Protein AF-A0A2D4PFW8-F1 (afdb_monomer)

Mean predicted aligned error: 6.72 Å

pLDDT: mean 89.64, std 16.05, range [43.12, 98.62]

Sequence (126 aa):
IETRQKGGIKAIEAAIERLSKRHKYHIRMYDPRGGQDNLRRLTGQHETSSITEFSAGVANRGASIRIPRQVGQDGFGYFEDRRPSANCDPYAVTEAIMRTVILGETGDGLVDETDETRLLRATLKD

Structure (mmCIF, N/CA/C/O backbone):
data_AF-A0A2D4PFW8-F1
#
_entry.id   AF-A0A2D4PFW8-F1
#
loop_
_atom_site.group_PDB
_atom_site.id
_atom_site.type_symbol
_atom_site.label_atom_id
_atom_site.label_alt_id
_atom_site.label_comp_id
_atom_site.label_asym_id
_atom_site.label_entity_id
_atom_site.label_seq_id
_atom_site.pdbx_PDB_ins_code
_atom_site.Cartn_x
_atom_site.Cartn_y
_atom_site.Cartn_z
_atom_site.occupancy
_atom_site.B_iso_or_equiv
_atom_site.auth_seq_id
_atom_site.auth_comp_id
_atom_site.auth_asym_id
_atom_site.auth_atom_id
_atom_site.pdbx_PDB_model_num
ATOM 1 N N . ILE A 1 1 ? -7.646 -11.759 12.752 1.00 60.72 1 ILE A N 1
ATOM 2 C CA . ILE A 1 1 ? -8.030 -10.750 11.730 1.00 60.72 1 ILE A CA 1
ATOM 3 C C . ILE A 1 1 ? -8.258 -9.424 12.453 1.00 60.72 1 ILE A C 1
ATOM 5 O O . ILE A 1 1 ? -9.386 -8.991 12.646 1.00 60.72 1 ILE A O 1
ATOM 9 N N . GLU A 1 2 ? -7.170 -8.830 12.936 1.00 88.19 2 GLU A N 1
ATOM 10 C CA . GLU A 1 2 ? -7.201 -7.672 13.843 1.00 88.19 2 GLU A CA 1
ATOM 11 C C . GLU A 1 2 ? -7.758 -6.411 13.162 1.00 88.19 2 GLU A C 1
ATOM 13 O O . GLU A 1 2 ? -8.501 -5.645 13.763 1.00 88.19 2 GLU A O 1
ATOM 18 N N . THR A 1 3 ? -7.512 -6.255 11.857 1.00 94.69 3 THR A N 1
ATOM 19 C CA . THR A 1 3 ? -7.960 -5.094 11.070 1.00 94.69 3 THR A CA 1
ATOM 20 C C . THR 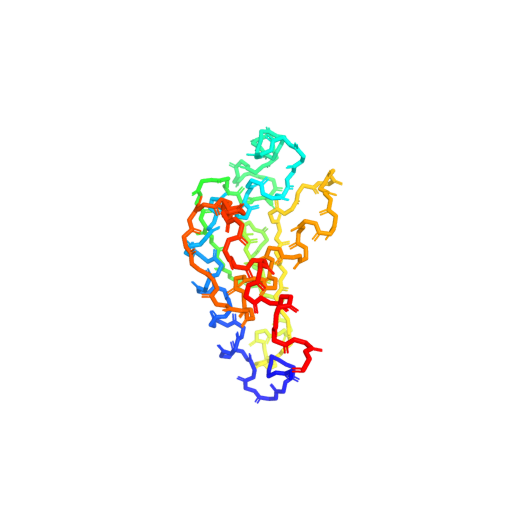A 1 3 ? -9.477 -4.949 10.971 1.00 94.69 3 THR A C 1
ATOM 22 O O . THR A 1 3 ? -9.957 -3.838 10.784 1.00 94.69 3 THR A O 1
ATOM 25 N N . ARG A 1 4 ? -10.243 -6.044 11.084 1.00 96.19 4 ARG A N 1
ATOM 26 C CA . ARG A 1 4 ? -11.710 -6.062 10.910 1.00 96.19 4 ARG A CA 1
ATOM 27 C C . ARG A 1 4 ? -12.482 -5.907 12.221 1.00 96.19 4 ARG A C 1
ATOM 29 O O . ARG A 1 4 ? -13.706 -5.859 12.191 1.00 96.19 4 ARG A O 1
ATOM 36 N N . GLN A 1 5 ? -11.788 -5.864 13.352 1.00 95.88 5 GLN A N 1
ATOM 37 C CA . GLN A 1 5 ? -12.384 -5.704 14.677 1.00 95.88 5 GLN A CA 1
ATOM 38 C C . GLN A 1 5 ? -12.348 -4.234 15.094 1.00 95.88 5 GLN A C 1
ATOM 40 O O . GLN A 1 5 ? -11.514 -3.483 14.601 1.00 95.88 5 GLN A O 1
ATOM 45 N N . LYS A 1 6 ? -13.221 -3.809 16.016 1.00 95.19 6 LYS A N 1
ATOM 46 C CA . LYS A 1 6 ? -13.260 -2.421 16.508 1.00 95.19 6 LYS A CA 1
ATOM 47 C C . LYS A 1 6 ? -11.875 -1.968 16.993 1.00 95.19 6 LYS A C 1
ATOM 49 O O . LYS A 1 6 ? -11.267 -2.634 17.823 1.00 95.19 6 LYS A O 1
ATOM 54 N N . GLY A 1 7 ? -11.394 -0.832 16.483 1.00 95.06 7 GLY A N 1
ATOM 55 C CA . GLY A 1 7 ? -10.035 -0.337 16.745 1.00 95.06 7 GLY A CA 1
ATOM 56 C C . GLY A 1 7 ? -8.957 -0.903 15.80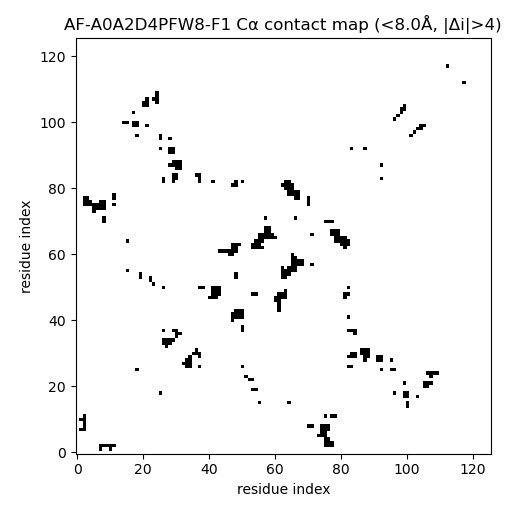9 1.00 95.06 7 GLY A C 1
ATOM 57 O O . GLY A 1 7 ? -7.789 -0.530 15.930 1.00 95.06 7 GLY A O 1
ATOM 58 N N . GLY A 1 8 ? -9.338 -1.746 14.845 1.00 97.44 8 GLY A N 1
ATOM 59 C CA . GLY A 1 8 ? -8.462 -2.369 13.853 1.00 97.44 8 GLY A CA 1
ATOM 60 C C . GLY A 1 8 ? -7.756 -1.391 12.910 1.00 97.44 8 GLY A C 1
ATOM 61 O O . GLY A 1 8 ? -6.837 -1.797 12.200 1.00 97.44 8 GLY A O 1
ATOM 62 N N . ILE A 1 9 ? -8.117 -0.102 12.923 1.00 97.56 9 ILE A N 1
ATOM 63 C CA . ILE A 1 9 ? -7.382 0.957 12.219 1.00 97.56 9 ILE A CA 1
ATOM 64 C C . ILE A 1 9 ? -5.902 0.996 12.615 1.00 97.56 9 ILE A C 1
ATOM 66 O O . ILE A 1 9 ? -5.061 1.172 11.743 1.00 97.56 9 ILE A O 1
ATOM 70 N N . LYS A 1 10 ? -5.556 0.700 13.876 1.00 97.50 10 LYS A N 1
ATOM 71 C CA . LYS A 1 10 ? -4.151 0.632 14.318 1.00 97.50 10 LYS A CA 1
ATOM 72 C C . LYS A 1 10 ? -3.371 -0.467 13.596 1.00 97.50 10 LYS A C 1
ATOM 74 O O . LYS A 1 10 ? -2.229 -0.266 13.195 1.00 97.50 10 LYS A O 1
ATOM 79 N N . ALA A 1 11 ? -4.000 -1.625 13.390 1.00 97.62 11 ALA A N 1
ATOM 80 C CA . ALA A 1 11 ? -3.404 -2.719 12.629 1.00 97.62 11 ALA A CA 1
ATOM 81 C C . ALA A 1 11 ? -3.279 -2.367 11.135 1.00 97.62 11 ALA A C 1
ATOM 83 O O . ALA A 1 11 ? -2.314 -2.768 10.486 1.00 97.62 11 ALA A O 1
ATOM 84 N N . ILE A 1 12 ? -4.219 -1.582 10.591 1.00 98.25 12 ILE A N 1
ATOM 85 C CA . ILE A 1 12 ? -4.136 -1.045 9.223 1.00 98.25 12 ILE A CA 1
ATOM 86 C C . ILE A 1 12 ? -2.957 -0.073 9.097 1.00 98.25 12 ILE A C 1
ATOM 88 O O . ILE A 1 12 ? -2.149 -0.219 8.186 1.00 98.25 12 ILE A O 1
ATOM 92 N N . GLU A 1 13 ? -2.820 0.880 10.016 1.00 97.88 13 GLU A N 1
ATOM 93 C CA . GLU A 1 13 ? -1.714 1.844 10.037 1.00 97.88 13 GLU A CA 1
ATOM 94 C C . GLU A 1 13 ? -0.358 1.138 10.172 1.00 97.88 13 GLU A C 1
ATOM 96 O O . GLU A 1 13 ? 0.568 1.430 9.415 1.00 97.88 13 GLU A O 1
ATOM 101 N N . ALA A 1 14 ? -0.259 0.133 11.048 1.00 97.94 14 ALA A N 1
ATOM 102 C CA . ALA A 1 14 ? 0.943 -0.685 11.191 1.00 97.94 14 ALA A CA 1
ATOM 103 C C . ALA A 1 14 ? 1.284 -1.470 9.910 1.00 97.94 14 ALA A C 1
ATOM 105 O O . ALA A 1 14 ? 2.454 -1.578 9.541 1.00 97.94 14 ALA A O 1
ATOM 106 N N . ALA A 1 15 ? 0.279 -2.002 9.207 1.00 98.12 15 ALA A N 1
ATOM 107 C CA . ALA A 1 15 ? 0.475 -2.664 7.919 1.00 98.12 15 ALA A CA 1
ATOM 108 C C . ALA A 1 15 ? 0.989 -1.688 6.848 1.00 98.12 15 ALA A C 1
ATOM 110 O O . ALA A 1 15 ? 1.939 -2.002 6.131 1.00 98.12 15 ALA A O 1
ATOM 111 N N . ILE A 1 16 ? 0.401 -0.491 6.766 1.00 98.38 16 ILE A N 1
ATOM 112 C CA . ILE A 1 16 ? 0.807 0.569 5.831 1.00 98.38 16 ILE A CA 1
ATOM 113 C C . ILE A 1 16 ? 2.248 1.016 6.100 1.00 98.38 16 ILE A C 1
ATOM 115 O O . ILE A 1 16 ? 3.020 1.180 5.158 1.00 98.38 16 ILE A O 1
ATOM 119 N N . GLU A 1 17 ? 2.636 1.136 7.368 1.00 98.12 17 GLU A N 1
ATOM 120 C CA . GLU A 1 17 ? 4.001 1.482 7.773 1.00 98.12 17 GLU A CA 1
ATOM 121 C C . GLU A 1 17 ? 5.031 0.396 7.413 1.00 98.12 17 GLU A C 1
ATOM 123 O O . GLU A 1 17 ? 6.190 0.689 7.129 1.00 98.12 17 GLU A O 1
ATOM 128 N N . ARG A 1 18 ? 4.636 -0.882 7.375 1.00 97.81 18 ARG A N 1
ATOM 129 C CA . ARG A 1 18 ? 5.505 -1.950 6.845 1.00 97.81 18 ARG A CA 1
ATOM 130 C C . ARG A 1 18 ? 5.639 -1.853 5.325 1.00 97.81 18 ARG A C 1
ATOM 132 O O . ARG A 1 18 ? 6.737 -2.001 4.794 1.00 97.81 18 ARG A O 1
ATOM 139 N N . LEU A 1 19 ? 4.539 -1.565 4.626 1.00 98.00 19 LEU A N 1
ATOM 140 C CA . LEU A 1 19 ? 4.524 -1.398 3.168 1.00 98.00 19 LEU A CA 1
ATOM 141 C C . LEU A 1 19 ? 5.346 -0.186 2.705 1.00 98.00 19 LEU A C 1
ATOM 143 O O . LEU A 1 19 ? 5.982 -0.265 1.650 1.00 98.00 19 LEU A O 1
ATOM 147 N N . SER A 1 20 ? 5.366 0.904 3.482 1.00 97.62 20 SER A N 1
ATOM 148 C CA . SER A 1 20 ? 6.143 2.113 3.171 1.00 97.62 20 SER A CA 1
ATOM 149 C C . SER A 1 20 ? 7.644 1.814 3.080 1.00 97.62 20 SER A C 1
ATOM 151 O O . SER A 1 20 ? 8.319 2.271 2.157 1.00 97.62 20 SER A O 1
ATOM 153 N N . LYS A 1 21 ? 8.143 0.941 3.963 1.00 97.00 21 LYS A N 1
ATOM 154 C CA . LYS A 1 21 ? 9.555 0.530 4.053 1.00 97.00 21 LYS A CA 1
ATOM 155 C C . LYS A 1 21 ? 10.010 -0.415 2.947 1.00 97.00 21 LYS A C 1
ATOM 157 O O . LYS A 1 21 ? 11.206 -0.648 2.815 1.00 97.00 21 LYS A O 1
ATOM 162 N N . ARG A 1 22 ? 9.080 -0.969 2.165 1.00 97.19 22 ARG A N 1
ATOM 163 C CA . ARG A 1 22 ? 9.360 -1.927 1.081 1.00 97.19 22 ARG A CA 1
ATOM 164 C C . ARG A 1 22 ? 8.776 -1.486 -0.254 1.00 97.19 22 ARG A C 1
ATOM 166 O O . ARG A 1 22 ? 8.482 -2.312 -1.116 1.00 97.19 22 ARG A O 1
ATOM 173 N N . HIS A 1 23 ? 8.575 -0.181 -0.449 1.00 96.94 23 HIS A N 1
ATOM 174 C CA . HIS A 1 23 ? 7.921 0.338 -1.648 1.00 96.94 23 HIS A CA 1
ATOM 175 C C . HIS A 1 23 ? 8.558 -0.181 -2.948 1.00 96.94 23 HIS A C 1
ATOM 177 O O . HIS A 1 23 ? 7.842 -0.700 -3.802 1.00 96.94 23 HIS A O 1
ATOM 183 N N . LYS A 1 24 ? 9.893 -0.134 -3.057 1.00 95.75 24 LYS A N 1
ATOM 184 C CA . LYS A 1 24 ? 10.638 -0.601 -4.238 1.00 95.75 24 LYS A CA 1
ATOM 185 C C . LYS A 1 24 ? 10.457 -2.096 -4.491 1.00 95.75 24 LYS A C 1
ATOM 187 O O . LYS A 1 24 ? 10.226 -2.495 -5.630 1.00 95.75 24 LYS A O 1
ATOM 192 N N . TYR A 1 25 ? 10.521 -2.916 -3.440 1.00 96.75 25 TYR A N 1
ATOM 193 C CA . TYR A 1 25 ? 10.230 -4.346 -3.537 1.00 96.75 25 TYR A CA 1
ATOM 194 C C . TYR A 1 25 ? 8.834 -4.602 -4.110 1.00 96.75 25 TYR A C 1
ATOM 196 O O . TYR A 1 25 ? 8.712 -5.324 -5.096 1.00 96.75 25 TYR A O 1
ATOM 204 N N . HIS A 1 26 ? 7.807 -3.944 -3.569 1.00 97.75 26 HIS A N 1
ATOM 205 C CA . HIS A 1 26 ? 6.439 -4.099 -4.062 1.00 97.75 26 HIS A CA 1
ATOM 206 C C . HIS A 1 26 ? 6.288 -3.652 -5.521 1.00 97.75 26 HIS A C 1
ATOM 208 O O . HIS A 1 26 ? 5.694 -4.385 -6.300 1.00 97.75 26 HIS A O 1
ATOM 214 N N . ILE A 1 27 ? 6.867 -2.515 -5.928 1.00 97.25 27 ILE A N 1
ATOM 215 C CA . ILE A 1 27 ? 6.806 -2.058 -7.329 1.00 97.25 27 ILE A CA 1
ATOM 216 C C . ILE A 1 27 ? 7.364 -3.112 -8.293 1.00 97.25 27 ILE A C 1
ATOM 218 O O . ILE A 1 27 ? 6.741 -3.368 -9.322 1.00 97.25 27 ILE A O 1
ATOM 222 N N . ARG A 1 28 ? 8.472 -3.781 -7.944 1.00 95.94 28 ARG A N 1
ATOM 223 C CA . ARG A 1 28 ? 9.034 -4.854 -8.782 1.00 95.94 28 ARG A CA 1
ATOM 224 C C . ARG A 1 28 ? 8.133 -6.083 -8.881 1.00 95.94 28 ARG A C 1
ATOM 226 O O . ARG A 1 28 ? 8.105 -6.710 -9.928 1.00 95.94 28 ARG A O 1
ATOM 233 N N . MET A 1 29 ? 7.400 -6.416 -7.821 1.00 96.81 29 MET A N 1
ATOM 234 C CA . MET A 1 29 ? 6.462 -7.550 -7.820 1.00 96.81 29 MET A CA 1
ATOM 235 C C . MET A 1 29 ? 5.133 -7.224 -8.517 1.00 96.81 29 MET A C 1
ATOM 237 O O . MET A 1 29 ? 4.321 -8.111 -8.766 1.00 96.81 29 MET A O 1
ATOM 241 N N . TYR A 1 30 ? 4.870 -5.945 -8.785 1.00 97.62 30 TYR A N 1
ATOM 242 C CA . TYR A 1 30 ? 3.565 -5.440 -9.209 1.00 97.62 30 TYR A CA 1
ATOM 243 C C . TYR A 1 30 ? 3.416 -5.286 -10.725 1.00 97.62 30 TYR A C 1
ATOM 245 O O . TYR A 1 30 ? 2.358 -4.847 -11.182 1.00 97.62 30 TYR A O 1
ATOM 253 N N . ASP A 1 31 ? 4.428 -5.681 -11.498 1.00 96.06 31 ASP A N 1
ATOM 254 C CA . ASP A 1 31 ? 4.297 -6.013 -12.914 1.00 96.06 31 ASP A CA 1
ATOM 255 C C . ASP A 1 31 ? 5.343 -7.064 -13.347 1.00 96.06 31 ASP A C 1
ATOM 257 O O . ASP A 1 31 ? 6.387 -7.187 -12.704 1.00 96.06 31 ASP A O 1
ATOM 261 N N . PRO A 1 32 ? 5.105 -7.814 -14.442 1.00 93.94 32 PRO A N 1
ATOM 262 C CA . PRO A 1 32 ? 6.008 -8.879 -14.898 1.00 93.94 32 PRO A CA 1
ATOM 263 C C . PRO A 1 32 ? 7.388 -8.398 -15.370 1.00 93.94 32 PRO A C 1
ATOM 265 O O . PRO A 1 32 ? 8.264 -9.213 -15.650 1.00 93.94 32 PRO A O 1
ATOM 268 N N . ARG A 1 33 ? 7.584 -7.083 -15.517 1.00 95.44 33 ARG A N 1
ATOM 269 C CA . ARG A 1 33 ? 8.817 -6.447 -15.994 1.00 95.44 33 ARG A CA 1
ATOM 270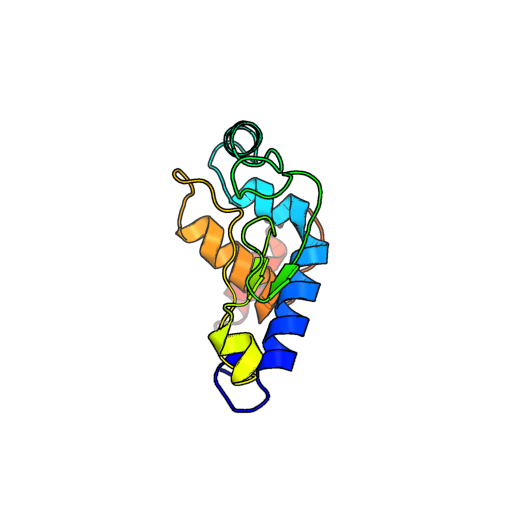 C C . ARG A 1 33 ? 9.501 -5.639 -14.891 1.00 95.44 33 ARG A C 1
ATOM 272 O O . ARG A 1 33 ? 10.263 -4.718 -15.185 1.00 95.44 33 ARG A O 1
ATOM 279 N N . GLY A 1 34 ? 9.248 -5.973 -13.626 1.00 92.88 34 GLY A N 1
ATOM 280 C CA . GLY A 1 34 ? 9.987 -5.416 -12.498 1.00 92.88 34 GLY A CA 1
ATOM 281 C C . GLY A 1 34 ? 9.761 -3.920 -12.264 1.00 92.88 34 GLY A C 1
ATOM 282 O O . GLY A 1 34 ? 10.665 -3.252 -11.768 1.00 92.88 34 GLY A O 1
ATOM 283 N N . GLY A 1 35 ? 8.601 -3.369 -12.622 1.00 93.44 35 GLY A N 1
ATOM 284 C CA . GLY A 1 35 ? 8.262 -1.953 -12.422 1.00 93.44 35 GLY A CA 1
ATOM 285 C C . GLY A 1 35 ? 8.224 -1.132 -13.716 1.00 93.44 35 GLY A C 1
ATOM 286 O O . GLY A 1 35 ? 7.721 -0.006 -13.722 1.00 93.44 35 GLY A O 1
ATOM 287 N N . GLN A 1 36 ? 8.758 -1.666 -14.819 1.00 94.75 36 GLN A N 1
ATOM 288 C CA . GLN A 1 36 ? 8.905 -0.917 -16.074 1.00 94.75 36 GLN A CA 1
ATOM 289 C C . GLN A 1 36 ? 7.563 -0.625 -16.745 1.00 94.75 36 GLN A C 1
ATOM 291 O O . GLN A 1 36 ? 7.374 0.444 -17.327 1.00 94.75 36 GLN A O 1
ATOM 296 N N . ASP A 1 37 ? 6.603 -1.547 -16.648 1.00 94.44 37 ASP A N 1
ATOM 297 C CA . ASP A 1 37 ? 5.267 -1.303 -17.189 1.00 94.44 37 ASP A CA 1
ATOM 298 C C . ASP A 1 37 ? 4.511 -0.284 -16.340 1.00 94.44 37 ASP A C 1
ATOM 300 O O . ASP A 1 37 ? 3.882 0.629 -16.885 1.00 94.44 37 ASP A O 1
ATOM 304 N N . ASN A 1 38 ? 4.633 -0.385 -15.013 1.00 93.31 38 ASN A N 1
ATOM 305 C CA . ASN A 1 38 ? 4.005 0.555 -14.095 1.00 93.31 38 ASN A CA 1
ATOM 306 C C . ASN A 1 38 ? 4.541 1.985 -14.224 1.00 93.31 38 ASN A C 1
ATOM 308 O O . ASN A 1 38 ? 3.783 2.913 -13.945 1.00 93.31 38 ASN A O 1
ATOM 312 N N . LEU A 1 39 ? 5.781 2.194 -14.685 1.00 94.50 39 LEU A N 1
ATOM 313 C CA . LEU A 1 39 ? 6.373 3.530 -14.871 1.00 94.50 39 LEU A CA 1
ATOM 314 C C . LEU A 1 39 ? 5.515 4.435 -15.766 1.00 94.50 39 LEU A C 1
ATOM 316 O O . LEU A 1 39 ? 5.407 5.634 -15.525 1.00 94.50 39 LEU A O 1
ATOM 320 N N . ARG A 1 40 ? 4.850 3.851 -16.769 1.00 93.94 40 ARG A N 1
ATOM 321 C CA . ARG A 1 40 ? 3.965 4.578 -17.692 1.00 93.94 40 ARG A CA 1
ATOM 322 C C . ARG A 1 40 ? 2.640 4.999 -17.052 1.00 93.94 40 ARG A C 1
ATOM 324 O O . ARG A 1 40 ? 1.981 5.899 -17.560 1.00 93.94 40 ARG A O 1
ATOM 331 N N . ARG A 1 41 ? 2.232 4.329 -15.970 1.00 96.69 41 ARG A N 1
ATOM 332 C CA . ARG A 1 41 ? 0.944 4.531 -15.293 1.00 96.69 41 ARG A CA 1
ATOM 333 C C . ARG A 1 41 ? 1.089 5.353 -14.015 1.00 96.69 41 ARG A C 1
ATOM 335 O O . ARG A 1 41 ? 0.316 6.281 -13.812 1.00 96.69 41 ARG A O 1
ATOM 342 N N . LEU A 1 42 ? 2.048 5.005 -13.159 1.00 96.25 42 LEU A N 1
ATOM 343 C CA . LEU A 1 42 ? 2.277 5.600 -11.840 1.00 96.25 42 LEU A CA 1
ATOM 344 C C . LEU A 1 42 ? 3.085 6.901 -11.947 1.00 96.25 42 LEU A C 1
ATOM 346 O O . LEU A 1 42 ? 4.260 6.971 -11.590 1.00 96.25 42 LEU A O 1
ATOM 350 N N . THR A 1 43 ? 2.432 7.935 -12.469 1.00 95.50 43 THR A N 1
ATOM 351 C CA . THR A 1 43 ? 3.049 9.236 -12.776 1.00 95.50 43 THR A CA 1
ATOM 352 C C . THR A 1 43 ? 2.739 10.318 -11.742 1.00 95.50 43 THR A C 1
ATOM 354 O O . THR A 1 43 ? 3.256 11.427 -11.840 1.00 95.50 43 THR A O 1
ATOM 357 N N . GLY A 1 44 ? 1.864 10.036 -10.770 1.00 91.94 44 GLY A N 1
ATOM 358 C CA . GLY A 1 44 ? 1.300 11.052 -9.872 1.00 91.94 44 GLY A CA 1
ATOM 359 C C . GLY A 1 44 ? 0.145 11.856 -10.486 1.00 91.94 44 GLY A C 1
ATOM 360 O O . GLY A 1 44 ? -0.494 12.646 -9.795 1.00 91.94 44 GLY A O 1
ATOM 361 N N . GLN A 1 45 ? -0.146 11.658 -11.775 1.00 92.75 45 GLN A N 1
ATOM 362 C CA . GLN A 1 45 ? -1.256 12.295 -12.485 1.00 92.75 45 GLN A CA 1
ATOM 363 C C . GLN A 1 45 ? -2.424 11.313 -12.655 1.00 92.75 45 GLN A C 1
ATOM 365 O O . GLN A 1 45 ? -2.292 10.114 -12.411 1.00 92.75 45 GLN A O 1
ATOM 370 N N . HIS A 1 46 ? -3.591 11.813 -13.068 1.00 93.06 46 HIS A N 1
ATOM 371 C CA . HIS A 1 46 ? -4.761 10.983 -13.403 1.00 93.06 46 HIS A CA 1
ATOM 372 C C . HIS A 1 46 ? -5.204 10.014 -12.290 1.00 93.06 46 HIS A C 1
ATOM 374 O O . HIS A 1 46 ? -5.496 8.849 -12.545 1.00 93.06 46 HIS A O 1
ATOM 380 N N . GLU A 1 47 ? -5.249 10.491 -11.042 1.00 91.38 47 GLU A N 1
ATOM 381 C CA . GLU A 1 47 ? -5.618 9.672 -9.873 1.00 91.38 47 GLU A CA 1
ATOM 382 C C . GLU A 1 47 ? -4.706 8.446 -9.655 1.00 91.38 47 GLU A C 1
ATOM 384 O O . GLU A 1 47 ? -5.148 7.406 -9.156 1.00 91.38 47 GLU A O 1
ATOM 389 N N . THR A 1 48 ? -3.426 8.567 -10.013 1.00 93.56 48 THR A N 1
ATOM 390 C CA . THR A 1 48 ? -2.377 7.586 -9.706 1.00 93.56 48 THR A CA 1
ATOM 391 C C . THR A 1 48 ? -1.337 8.184 -8.767 1.00 93.56 48 THR A C 1
ATOM 393 O O . THR A 1 48 ? -1.198 9.403 -8.684 1.00 93.56 48 THR A O 1
ATOM 396 N N . SER A 1 49 ? -0.609 7.332 -8.045 1.00 94.56 49 SER A N 1
ATOM 397 C CA . SER A 1 49 ? 0.545 7.758 -7.252 1.00 94.56 49 SER A CA 1
ATOM 398 C C . SER A 1 49 ? 1.804 7.854 -8.112 1.00 94.56 49 SER A C 1
ATOM 400 O O . SER A 1 49 ? 1.846 7.324 -9.222 1.00 94.56 49 SER A O 1
ATOM 402 N N . SER A 1 50 ? 2.850 8.486 -7.579 1.00 95.25 50 SER A N 1
ATOM 403 C CA . SER A 1 50 ? 4.207 8.344 -8.116 1.00 95.25 50 SER A CA 1
ATOM 404 C C . SER A 1 50 ? 4.692 6.892 -7.979 1.00 95.25 50 SER A C 1
ATOM 406 O O . SER A 1 50 ? 4.293 6.183 -7.049 1.00 95.25 50 SER A O 1
ATOM 408 N N . ILE A 1 51 ? 5.549 6.449 -8.902 1.00 96.00 51 ILE A N 1
ATOM 409 C CA . ILE A 1 51 ? 6.253 5.161 -8.825 1.00 96.00 51 ILE A CA 1
ATOM 410 C C . ILE A 1 51 ? 7.441 5.175 -7.852 1.00 96.00 51 ILE A C 1
ATOM 412 O O . ILE A 1 51 ? 7.932 4.114 -7.478 1.00 96.00 51 ILE A O 1
ATOM 416 N N . THR A 1 52 ? 7.954 6.353 -7.490 1.00 94.56 52 THR A N 1
ATOM 417 C CA . THR A 1 52 ? 9.145 6.488 -6.634 1.00 94.56 52 THR A CA 1
ATOM 418 C C . THR A 1 52 ? 8.799 6.803 -5.185 1.00 94.56 52 THR A C 1
ATOM 420 O O . THR A 1 52 ? 9.553 6.438 -4.282 1.00 94.56 52 THR A O 1
ATOM 423 N N . GLU A 1 53 ? 7.676 7.482 -4.958 1.00 95.25 53 GLU A N 1
ATOM 424 C CA . GLU A 1 53 ? 7.268 7.976 -3.647 1.00 95.25 53 GLU A CA 1
ATOM 425 C C . GLU A 1 53 ? 6.083 7.178 -3.108 1.00 95.25 53 GLU A C 1
ATOM 427 O O . GLU A 1 53 ? 5.031 7.061 -3.743 1.00 95.25 53 GLU A O 1
ATOM 432 N N . PHE A 1 54 ? 6.236 6.662 -1.890 1.00 98.12 54 PHE A N 1
ATOM 433 C CA . PHE A 1 54 ? 5.142 6.025 -1.173 1.00 98.12 54 PHE A CA 1
ATOM 434 C C . PHE A 1 54 ? 4.265 7.074 -0.487 1.00 98.12 54 PHE A C 1
ATOM 436 O O . PHE A 1 54 ? 4.759 7.995 0.159 1.00 98.12 54 PHE A O 1
ATOM 443 N N . SER A 1 55 ? 2.949 6.891 -0.557 1.00 98.25 55 SER A N 1
ATOM 444 C CA . SER A 1 55 ? 1.983 7.747 0.133 1.00 98.25 55 SER A CA 1
ATOM 445 C C . SER A 1 55 ? 0.747 6.966 0.569 1.00 98.25 55 SER A C 1
ATOM 447 O O . SER A 1 55 ? 0.327 6.015 -0.092 1.00 98.25 55 SER A O 1
ATOM 449 N N . ALA A 1 56 ? 0.134 7.374 1.677 1.00 98.44 56 ALA A N 1
ATOM 450 C CA . ALA A 1 56 ? -1.106 6.786 2.170 1.00 98.44 56 ALA A CA 1
ATOM 451 C C . ALA A 1 56 ? -2.069 7.871 2.656 1.00 98.44 56 ALA A C 1
ATOM 453 O O . ALA A 1 56 ? -1.639 8.924 3.123 1.00 98.44 56 ALA A O 1
ATOM 454 N N . GLY A 1 57 ? -3.376 7.627 2.553 1.00 97.56 57 GLY A N 1
ATOM 455 C CA . GLY A 1 57 ? -4.362 8.569 3.080 1.00 97.56 57 GLY A CA 1
ATOM 456 C C . GLY A 1 57 ? -5.803 8.076 3.050 1.00 97.56 57 GLY A C 1
ATOM 457 O O . GLY A 1 57 ? -6.177 7.195 2.269 1.00 97.56 57 GLY A O 1
ATOM 458 N N . VAL A 1 58 ? -6.636 8.688 3.895 1.00 97.88 58 VAL A N 1
ATOM 459 C CA . VAL A 1 58 ? -8.080 8.433 3.935 1.00 97.88 58 VAL A CA 1
ATOM 460 C C . VAL A 1 58 ? -8.746 9.090 2.734 1.00 97.88 58 VAL A C 1
ATOM 462 O O . VAL A 1 58 ? -8.574 10.279 2.485 1.00 97.88 58 VAL A O 1
ATOM 465 N N . ALA A 1 59 ? -9.506 8.303 1.974 1.00 96.69 59 ALA A N 1
ATOM 466 C CA . ALA A 1 59 ? -10.205 8.714 0.758 1.00 96.69 59 ALA A CA 1
ATOM 467 C C . ALA A 1 59 ? -9.320 9.368 -0.327 1.00 96.69 59 ALA A C 1
ATOM 469 O O . ALA A 1 59 ? -9.857 9.880 -1.308 1.00 96.69 59 ALA A O 1
ATOM 470 N N . ASN A 1 60 ? -7.989 9.307 -0.206 1.00 96.38 60 ASN A N 1
ATOM 471 C CA . ASN A 1 60 ? -7.072 9.898 -1.172 1.00 96.38 60 ASN A CA 1
ATOM 472 C C . ASN A 1 60 ? -6.895 8.963 -2.369 1.00 96.38 60 ASN A C 1
ATOM 474 O O . ASN A 1 60 ? -6.359 7.861 -2.243 1.00 96.38 60 ASN A O 1
ATOM 478 N N . ARG A 1 61 ? -7.359 9.399 -3.544 1.00 95.50 61 ARG A N 1
ATOM 479 C CA . ARG A 1 61 ? -7.247 8.590 -4.754 1.00 95.50 61 ARG A CA 1
ATOM 480 C C . ARG A 1 61 ? -5.869 8.635 -5.419 1.00 95.50 61 ARG A C 1
ATOM 482 O O . ARG A 1 61 ? -5.537 7.676 -6.097 1.00 95.50 61 ARG A O 1
ATOM 489 N N . GLY A 1 62 ? -5.083 9.684 -5.198 1.00 95.88 62 GLY A N 1
ATOM 490 C CA . GLY A 1 62 ? -3.716 9.798 -5.722 1.00 95.88 6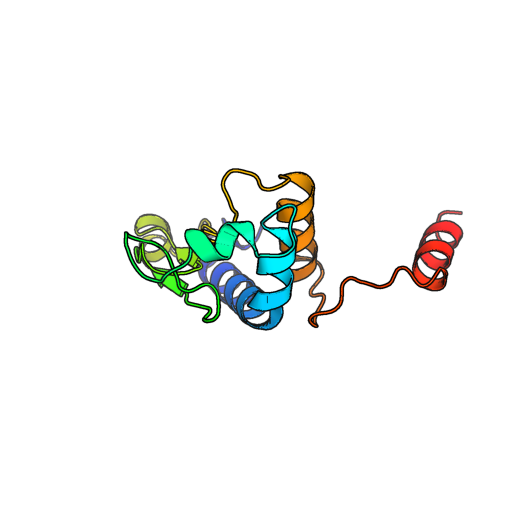2 GLY A CA 1
ATOM 491 C C . GLY A 1 62 ? -2.653 9.131 -4.842 1.00 95.88 62 GLY A C 1
ATOM 492 O O . GLY A 1 62 ? -1.475 9.167 -5.178 1.00 95.88 62 GLY A O 1
ATOM 493 N N . ALA A 1 63 ? -3.034 8.545 -3.704 1.00 97.56 63 ALA A N 1
ATOM 494 C CA . ALA A 1 63 ? -2.095 7.875 -2.809 1.00 97.56 63 ALA A CA 1
ATOM 495 C C . ALA A 1 63 ? -1.726 6.462 -3.296 1.00 97.56 63 ALA A C 1
ATOM 497 O O . ALA A 1 63 ? -2.533 5.797 -3.949 1.00 97.56 63 ALA A O 1
ATOM 498 N N . SER A 1 64 ? -0.534 5.979 -2.918 1.00 98.25 64 SER A N 1
ATOM 499 C CA . SER A 1 64 ? -0.145 4.575 -3.143 1.00 98.25 64 SER A CA 1
ATOM 500 C C . SER A 1 64 ? -1.107 3.614 -2.442 1.00 98.25 64 SER A C 1
ATOM 502 O O . SER A 1 64 ? -1.582 2.655 -3.048 1.00 98.25 64 SER A O 1
ATOM 504 N N . ILE A 1 65 ? -1.406 3.890 -1.167 1.00 98.62 65 ILE A N 1
ATOM 505 C CA . ILE A 1 65 ? -2.387 3.156 -0.369 1.00 98.62 65 ILE A CA 1
ATOM 506 C C . ILE A 1 65 ? -3.572 4.059 -0.034 1.00 98.62 65 ILE A C 1
ATOM 508 O O . ILE A 1 65 ? -3.411 5.155 0.505 1.00 98.62 65 ILE A O 1
ATOM 512 N N . ARG A 1 66 ? -4.787 3.573 -0.286 1.00 98.56 66 ARG A N 1
ATOM 513 C CA . ARG A 1 66 ? -6.020 4.268 0.090 1.00 98.56 66 ARG A CA 1
ATOM 514 C C . ARG A 1 66 ? -6.694 3.567 1.259 1.00 98.56 66 ARG A C 1
ATOM 516 O O . ARG A 1 66 ? -6.973 2.375 1.193 1.00 98.56 66 ARG A O 1
ATOM 523 N N . ILE A 1 67 ? -7.042 4.324 2.295 1.00 98.62 67 ILE A N 1
ATOM 524 C CA . ILE A 1 67 ? -7.997 3.874 3.314 1.00 98.62 67 ILE A CA 1
ATOM 525 C C . ILE A 1 67 ? -9.382 4.384 2.885 1.00 98.62 67 ILE A C 1
ATOM 527 O O . ILE A 1 67 ? -9.555 5.599 2.735 1.00 98.62 67 ILE A O 1
ATOM 531 N N . PRO A 1 68 ? -10.377 3.516 2.626 1.00 98.38 68 PRO A N 1
ATOM 532 C CA . PRO A 1 68 ? -11.724 3.961 2.277 1.00 98.38 68 PRO A CA 1
ATOM 533 C C . PRO A 1 68 ? -12.314 4.883 3.351 1.00 98.38 68 PRO A C 1
ATOM 535 O O . PRO A 1 68 ? -12.066 4.696 4.540 1.00 98.38 68 PRO A O 1
ATOM 538 N N . ARG A 1 69 ? -13.138 5.860 2.942 1.00 98.06 69 ARG A N 1
ATOM 539 C CA . ARG A 1 69 ? -13.749 6.830 3.872 1.00 98.06 69 ARG A CA 1
ATOM 540 C C . ARG A 1 69 ? -14.493 6.137 5.018 1.00 98.06 69 ARG A C 1
ATOM 542 O O . ARG A 1 69 ? -14.291 6.512 6.165 1.00 98.06 69 ARG A O 1
ATOM 549 N N . GLN A 1 70 ? -15.277 5.109 4.692 1.00 98.06 70 GLN A N 1
ATOM 550 C CA . GLN A 1 70 ? -16.031 4.324 5.669 1.00 98.06 70 GLN A CA 1
ATOM 551 C C . GLN A 1 70 ? -15.111 3.660 6.703 1.00 98.06 70 GLN A C 1
ATOM 553 O O . GLN A 1 70 ? -15.360 3.756 7.893 1.00 98.06 70 GLN A O 1
ATOM 558 N N . VAL A 1 71 ? -13.989 3.077 6.267 1.00 98.06 71 VAL A N 1
ATOM 559 C CA . VAL A 1 71 ? -13.007 2.449 7.169 1.00 98.06 71 VAL A CA 1
ATOM 560 C C . VAL A 1 71 ? -12.380 3.477 8.113 1.00 98.06 71 VAL A C 1
ATOM 562 O O . VAL A 1 71 ? -12.190 3.191 9.292 1.00 98.06 71 VAL A O 1
ATOM 565 N N . GLY A 1 72 ? -12.083 4.681 7.612 1.00 96.69 72 GLY A N 1
ATOM 566 C CA . GLY A 1 72 ? -11.588 5.780 8.443 1.00 96.69 72 GLY A CA 1
ATOM 567 C C . GLY A 1 72 ? -12.613 6.271 9.473 1.00 96.69 72 GLY A C 1
ATOM 568 O O . GLY A 1 72 ? -12.222 6.659 10.568 1.00 96.69 72 GLY A O 1
ATOM 569 N N . GLN A 1 73 ? -13.909 6.230 9.145 1.00 97.44 73 GLN A N 1
ATOM 570 C CA . GLN A 1 73 ? -14.998 6.606 10.055 1.00 97.44 73 GLN A CA 1
ATOM 571 C C . GLN A 1 73 ? -15.281 5.521 11.102 1.00 97.44 73 GLN A C 1
ATOM 573 O O . GLN A 1 73 ? -15.404 5.831 12.284 1.00 97.44 73 GLN A O 1
ATOM 578 N N . ASP A 1 74 ? -15.339 4.258 10.683 1.00 97.69 74 ASP A N 1
ATOM 579 C CA . ASP A 1 74 ? -15.642 3.125 11.563 1.00 97.69 74 ASP A CA 1
ATOM 580 C C . ASP A 1 74 ? -14.451 2.746 12.455 1.00 97.69 74 ASP A C 1
ATOM 582 O O . ASP A 1 74 ? -14.619 2.160 13.526 1.00 97.69 74 ASP A O 1
ATOM 586 N N . GLY A 1 75 ? -13.229 3.075 12.026 1.00 97.81 75 GLY A N 1
ATOM 587 C CA . GLY A 1 75 ? -11.997 2.755 12.746 1.00 97.81 75 GLY A CA 1
ATOM 588 C C . GLY A 1 75 ? -11.581 1.285 12.631 1.00 97.81 75 GLY A C 1
ATOM 589 O O . GLY A 1 75 ? -10.813 0.799 13.466 1.00 97.81 75 GLY A O 1
ATOM 590 N N . PHE A 1 76 ? -12.091 0.562 11.630 1.00 97.94 76 PHE A N 1
ATOM 591 C CA . PHE A 1 76 ? -11.712 -0.811 11.286 1.00 97.94 76 PHE A CA 1
ATOM 592 C C . PHE A 1 76 ? -12.180 -1.178 9.871 1.00 97.94 76 PHE A C 1
ATOM 594 O O . 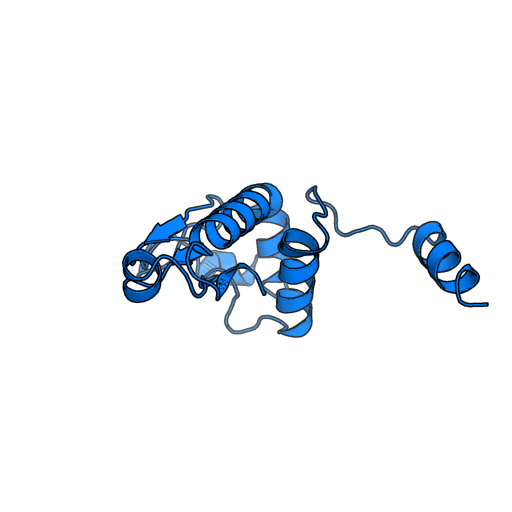PHE A 1 76 ? -13.086 -0.561 9.320 1.00 97.94 76 PHE A O 1
ATOM 601 N N . GLY A 1 77 ? -11.554 -2.181 9.255 1.00 97.81 77 GLY A N 1
ATOM 602 C CA . GLY A 1 77 ? -11.881 -2.634 7.906 1.00 97.81 77 GLY A CA 1
ATOM 603 C C . GLY A 1 77 ? -10.654 -3.062 7.103 1.00 97.81 77 GLY A C 1
ATOM 604 O O . GLY A 1 77 ? -10.016 -4.068 7.412 1.00 97.81 77 GLY A O 1
ATOM 605 N N . TYR A 1 78 ? -10.368 -2.336 6.022 1.00 98.19 78 TYR A N 1
ATOM 606 C CA . TYR A 1 78 ? -9.306 -2.655 5.065 1.00 98.19 78 TYR A CA 1
ATOM 607 C C . TYR A 1 78 ? -8.655 -1.413 4.462 1.00 98.19 78 TYR A C 1
ATOM 609 O O . TYR A 1 78 ? -9.190 -0.312 4.549 1.00 98.19 78 TYR A O 1
ATOM 617 N N . PHE A 1 79 ? -7.519 -1.617 3.806 1.00 98.25 79 PHE A N 1
ATOM 618 C CA . PHE A 1 79 ? -6.882 -0.638 2.934 1.00 98.25 79 PHE A CA 1
ATOM 619 C C . PHE A 1 79 ? -6.780 -1.204 1.514 1.00 98.25 79 PHE A C 1
ATOM 621 O O . PHE A 1 79 ? -6.904 -2.410 1.303 1.00 98.25 79 PHE A O 1
ATOM 628 N N . GLU A 1 80 ? -6.561 -0.330 0.543 1.00 98.56 80 GLU A N 1
ATOM 629 C CA . GLU A 1 80 ? -6.443 -0.668 -0.873 1.00 98.56 80 GLU A CA 1
ATOM 630 C C . GLU A 1 80 ? -5.047 -0.297 -1.366 1.00 98.56 80 GLU A C 1
ATOM 632 O O . GLU A 1 80 ? -4.670 0.877 -1.322 1.00 98.56 80 GLU A O 1
ATOM 637 N N . ASP A 1 81 ? -4.287 -1.279 -1.851 1.00 98.50 81 ASP A N 1
ATOM 638 C CA . ASP A 1 81 ? -3.034 -1.021 -2.557 1.00 98.50 81 ASP A CA 1
ATOM 639 C C . ASP A 1 81 ? -3.316 -0.725 -4.030 1.00 98.50 81 ASP A C 1
ATOM 641 O O . ASP A 1 81 ? -3.865 -1.558 -4.749 1.00 98.50 81 ASP A O 1
ATOM 645 N N . ARG A 1 82 ? -2.971 0.485 -4.475 1.00 98.31 82 ARG A N 1
ATOM 646 C CA . ARG A 1 82 ? -3.298 1.001 -5.815 1.00 98.31 82 ARG A CA 1
ATOM 647 C C . ARG A 1 82 ? -2.124 0.950 -6.791 1.00 98.31 82 ARG A C 1
ATOM 649 O O . ARG A 1 82 ? -2.229 1.395 -7.941 1.00 98.31 82 ARG A O 1
ATOM 656 N N . ARG A 1 83 ? -0.993 0.425 -6.327 1.00 98.31 83 ARG A N 1
ATOM 657 C CA . ARG A 1 83 ? 0.242 0.287 -7.095 1.00 98.31 83 ARG A CA 1
ATOM 658 C C . ARG A 1 83 ? 0.286 -0.932 -8.034 1.00 98.31 83 ARG A C 1
ATOM 660 O O . ARG A 1 83 ? 1.029 -0.828 -9.006 1.00 98.31 83 ARG A O 1
ATOM 667 N N . PRO A 1 84 ? -0.455 -2.045 -7.837 1.00 98.31 84 PRO A N 1
ATOM 668 C CA . PRO A 1 84 ? -0.457 -3.149 -8.800 1.00 98.31 84 PRO A CA 1
ATOM 669 C C . PRO A 1 84 ? -0.833 -2.696 -10.214 1.00 98.31 84 PRO A C 1
ATOM 671 O O . PRO A 1 84 ? -1.778 -1.924 -10.393 1.00 98.31 84 PRO A O 1
ATOM 674 N N . SER A 1 85 ? -0.069 -3.140 -11.214 1.00 97.50 85 SER A N 1
ATOM 675 C CA . SER A 1 85 ? -0.407 -2.922 -12.6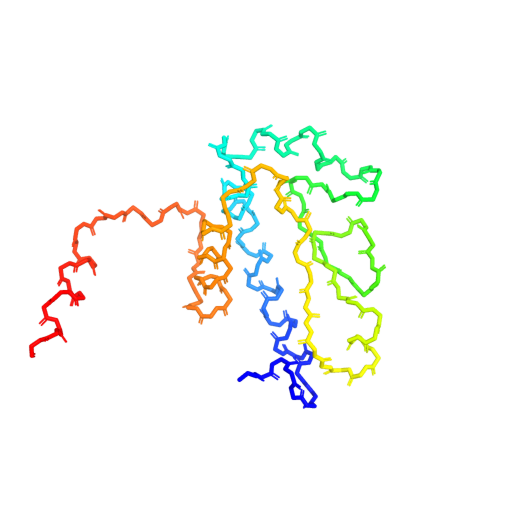22 1.00 97.50 85 SER A CA 1
ATOM 676 C C . SER A 1 85 ? -1.591 -3.799 -13.034 1.00 97.50 85 SER A C 1
ATOM 678 O O . SER A 1 85 ? -1.835 -4.848 -12.443 1.00 97.50 85 SER A O 1
ATOM 680 N N . ALA A 1 86 ? -2.295 -3.426 -14.103 1.00 97.12 86 ALA A N 1
ATOM 681 C CA . ALA A 1 86 ? -3.375 -4.245 -14.656 1.00 97.12 86 ALA A CA 1
ATOM 682 C C . ALA A 1 86 ? -2.890 -5.613 -15.183 1.00 97.12 86 ALA A C 1
ATOM 684 O O . ALA A 1 86 ? -3.675 -6.551 -15.247 1.00 97.12 86 ALA A O 1
ATOM 685 N N . ASN A 1 87 ? -1.606 -5.728 -15.546 1.00 97.38 87 ASN A N 1
ATOM 686 C CA . ASN A 1 87 ? -0.972 -6.963 -16.021 1.00 97.38 87 ASN A CA 1
ATOM 687 C C . ASN A 1 87 ? -0.173 -7.706 -14.934 1.00 97.38 87 ASN A C 1
ATOM 689 O O . ASN A 1 87 ? 0.661 -8.544 -15.274 1.00 97.38 87 ASN A O 1
ATOM 693 N N . CYS A 1 88 ? -0.356 -7.367 -13.654 1.00 97.44 88 CYS A N 1
ATOM 694 C CA . CYS A 1 88 ? 0.346 -8.047 -12.569 1.00 97.44 88 CYS A CA 1
ATOM 695 C C . CYS A 1 88 ? -0.054 -9.526 -12.460 1.00 97.44 88 CYS A C 1
ATOM 697 O O . CYS A 1 88 ? -1.184 -9.903 -12.775 1.00 97.44 88 CYS A O 1
ATOM 699 N N . ASP A 1 89 ? 0.870 -10.352 -11.967 1.00 97.56 89 ASP A N 1
ATOM 700 C CA . ASP A 1 89 ? 0.530 -11.687 -11.483 1.00 97.56 89 ASP A CA 1
ATOM 701 C C . ASP A 1 89 ? -0.114 -11.560 -10.086 1.00 97.56 89 ASP A C 1
ATOM 703 O O . ASP A 1 89 ? 0.546 -11.095 -9.146 1.00 97.56 89 ASP A O 1
ATOM 707 N N . PRO A 1 90 ? -1.389 -11.954 -9.905 1.00 97.94 90 PRO A N 1
ATOM 708 C CA . PRO A 1 90 ? -2.055 -11.857 -8.609 1.00 97.94 90 PRO A CA 1
ATOM 709 C C . PRO A 1 90 ? -1.378 -12.703 -7.519 1.00 97.94 90 PRO A C 1
ATOM 711 O O . PRO A 1 90 ? -1.442 -12.335 -6.341 1.00 97.94 90 PRO A O 1
ATOM 714 N N . TYR A 1 91 ? -0.702 -13.802 -7.871 1.00 97.94 91 TYR A N 1
ATOM 715 C CA . TYR A 1 91 ? 0.026 -14.620 -6.899 1.00 97.94 91 TYR A CA 1
ATOM 716 C C . TYR A 1 91 ? 1.242 -13.868 -6.356 1.00 97.94 91 TYR A C 1
ATOM 718 O O . TYR A 1 91 ? 1.398 -13.747 -5.142 1.00 97.94 91 TYR A O 1
ATOM 726 N N . ALA A 1 92 ? 2.024 -13.248 -7.240 1.00 96.31 92 ALA A N 1
ATOM 727 C CA . ALA A 1 92 ? 3.166 -12.419 -6.862 1.00 96.31 92 ALA A CA 1
ATOM 728 C C . ALA A 1 92 ? 2.756 -11.227 -5.974 1.00 96.31 92 ALA A C 1
ATOM 730 O O . ALA A 1 92 ? 3.408 -10.932 -4.968 1.00 96.31 92 ALA A O 1
ATOM 731 N N . VAL A 1 93 ? 1.643 -10.560 -6.304 1.00 98.19 93 VAL A N 1
ATOM 732 C CA . VAL A 1 93 ? 1.119 -9.427 -5.522 1.00 98.19 93 VAL A CA 1
ATOM 733 C C . VAL A 1 93 ? 0.690 -9.866 -4.122 1.00 98.19 93 VAL A C 1
ATOM 735 O O . VAL A 1 93 ? 1.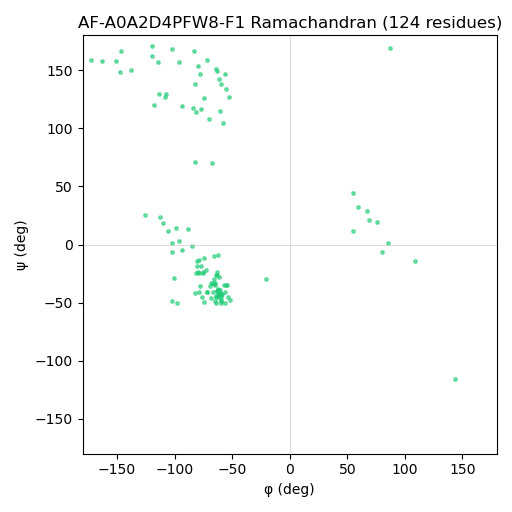073 -9.243 -3.128 1.00 98.19 93 VAL A O 1
ATOM 738 N N . THR A 1 94 ? -0.113 -10.929 -4.028 1.00 97.88 94 THR A N 1
ATOM 739 C CA . THR A 1 94 ? -0.637 -11.407 -2.740 1.00 97.88 94 THR A CA 1
ATOM 740 C C . THR A 1 94 ? 0.475 -11.942 -1.841 1.00 97.88 94 THR A C 1
ATOM 742 O O . THR A 1 94 ? 0.496 -11.615 -0.653 1.00 97.88 94 THR A O 1
ATOM 745 N N . GLU A 1 95 ? 1.443 -12.675 -2.395 1.00 97.25 95 GLU A N 1
ATOM 746 C CA . GLU A 1 95 ? 2.620 -13.146 -1.664 1.00 97.25 95 GLU A CA 1
ATOM 747 C C . GLU A 1 95 ? 3.440 -11.980 -1.098 1.00 97.25 95 GLU A C 1
ATOM 749 O O . GLU A 1 95 ? 3.746 -11.969 0.097 1.00 97.25 95 GLU A O 1
ATOM 754 N N . ALA A 1 96 ? 3.737 -10.962 -1.914 1.00 97.12 96 ALA A N 1
ATOM 755 C CA . ALA A 1 96 ? 4.493 -9.790 -1.477 1.00 97.12 96 ALA A CA 1
ATOM 756 C C . ALA A 1 96 ? 3.796 -9.055 -0.319 1.00 97.12 96 ALA A C 1
ATOM 758 O O . ALA A 1 96 ? 4.438 -8.666 0.659 1.00 97.12 96 ALA A O 1
ATOM 759 N N . ILE A 1 97 ? 2.469 -8.887 -0.394 1.00 97.62 97 ILE A N 1
ATOM 760 C CA . ILE A 1 97 ? 1.677 -8.281 0.688 1.00 97.62 97 ILE A CA 1
ATOM 761 C C . ILE A 1 97 ? 1.759 -9.133 1.957 1.00 97.62 97 ILE A C 1
ATOM 763 O O . ILE A 1 97 ? 1.992 -8.585 3.034 1.00 97.62 97 ILE A O 1
ATOM 767 N N . MET A 1 98 ? 1.616 -10.455 1.853 1.00 97.12 98 MET A N 1
ATOM 768 C CA . MET A 1 98 ? 1.671 -11.357 3.008 1.00 97.12 98 MET A CA 1
ATOM 769 C C . MET A 1 98 ? 3.048 -11.360 3.677 1.00 97.12 98 MET A C 1
ATOM 771 O O . MET A 1 98 ? 3.133 -11.254 4.903 1.00 97.12 98 MET A O 1
ATOM 775 N N . ARG A 1 99 ? 4.127 -11.415 2.891 1.00 96.31 99 ARG A N 1
ATOM 776 C CA . ARG A 1 99 ? 5.506 -11.369 3.393 1.00 96.31 99 ARG A CA 1
ATOM 777 C C . ARG A 1 99 ? 5.797 -10.089 4.168 1.00 96.31 99 ARG A C 1
ATOM 779 O O . ARG A 1 99 ? 6.335 -10.141 5.272 1.00 96.31 99 ARG A O 1
ATOM 786 N N . THR A 1 100 ? 5.379 -8.943 3.638 1.00 96.69 100 THR A N 1
ATOM 787 C CA . THR A 1 100 ? 5.608 -7.646 4.286 1.00 96.69 100 THR A CA 1
ATOM 788 C C . THR A 1 100 ? 4.689 -7.424 5.486 1.00 96.69 100 THR A C 1
ATOM 790 O O . THR A 1 100 ? 5.141 -7.041 6.564 1.00 96.69 100 THR A O 1
ATOM 793 N N . VAL A 1 101 ? 3.382 -7.641 5.322 1.00 96.75 101 VAL A N 1
ATOM 794 C CA . VAL A 1 101 ? 2.387 -7.247 6.328 1.00 96.75 101 VAL A CA 1
ATOM 795 C C . VAL A 1 101 ? 2.266 -8.279 7.440 1.00 96.75 101 VAL A C 1
ATOM 797 O O . VAL A 1 101 ? 2.171 -7.883 8.600 1.00 96.75 101 VAL A O 1
ATOM 800 N N . ILE A 1 102 ? 2.279 -9.574 7.120 1.00 95.44 102 ILE A N 1
ATOM 801 C CA . ILE A 1 102 ? 2.032 -10.647 8.094 1.00 95.44 102 ILE A CA 1
ATOM 802 C C . ILE A 1 102 ? 3.340 -11.237 8.612 1.00 95.44 102 ILE A C 1
ATOM 804 O O . ILE A 1 102 ? 3.522 -11.311 9.824 1.00 95.44 102 ILE A O 1
ATOM 808 N N . LEU A 1 103 ? 4.258 -11.613 7.715 1.00 95.25 103 LEU A N 1
ATOM 809 C CA . LEU A 1 103 ? 5.529 -12.238 8.106 1.00 95.25 103 LEU A CA 1
ATOM 810 C C . LEU A 1 103 ? 6.580 -11.223 8.579 1.00 95.25 103 LEU A C 1
ATOM 812 O O . LEU A 1 103 ? 7.562 -11.613 9.202 1.00 95.25 103 LEU A O 1
ATOM 816 N N . GLY A 1 104 ? 6.367 -9.927 8.325 1.00 93.56 104 GLY A N 1
ATOM 817 C CA . GLY A 1 104 ? 7.248 -8.859 8.801 1.00 93.56 104 GLY A CA 1
ATOM 818 C C . GLY A 1 104 ? 8.626 -8.855 8.140 1.00 93.56 104 GLY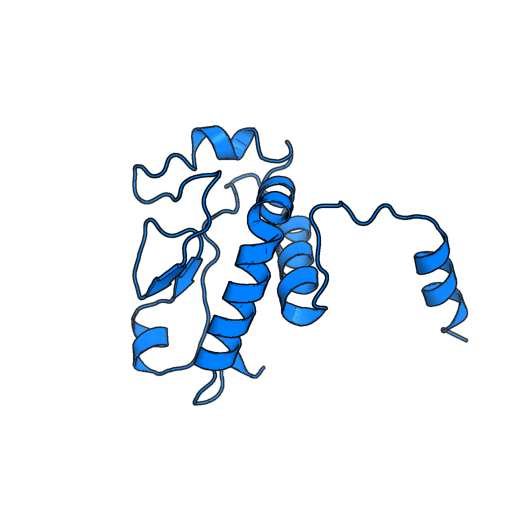 A C 1
ATOM 819 O O . GLY A 1 104 ? 9.564 -8.297 8.704 1.00 93.56 104 GLY A O 1
ATOM 820 N N . GLU A 1 105 ? 8.761 -9.470 6.963 1.00 95.00 105 GLU A N 1
ATOM 821 C CA . GLU A 1 105 ? 10.007 -9.443 6.201 1.00 95.00 105 GLU A CA 1
ATOM 822 C C . GLU A 1 105 ? 10.367 -8.001 5.818 1.00 95.00 105 GLU A C 1
ATOM 824 O O . GLU A 1 105 ? 9.490 -7.203 5.468 1.00 95.00 105 GLU A O 1
ATOM 829 N N . THR A 1 106 ? 11.660 -7.678 5.843 1.00 93.12 106 THR A N 1
ATOM 830 C CA . THR A 1 106 ? 12.214 -6.350 5.550 1.00 93.12 106 THR A CA 1
ATOM 831 C C . THR A 1 106 ? 13.181 -6.397 4.365 1.00 93.12 106 THR A C 1
ATOM 833 O O . THR A 1 106 ? 13.534 -7.465 3.869 1.00 93.12 106 THR A O 1
ATOM 836 N N . GLY A 1 107 ? 13.604 -5.222 3.894 1.00 89.12 107 GLY A N 1
ATOM 837 C CA . GLY A 1 107 ? 14.587 -5.091 2.823 1.00 89.12 107 GLY A CA 1
ATOM 838 C C . GLY A 1 107 ? 14.003 -5.105 1.408 1.00 89.12 107 GLY A C 1
ATOM 839 O O . GLY A 1 107 ? 12.829 -5.404 1.171 1.00 89.12 107 GLY A O 1
ATOM 840 N N . ASP A 1 108 ? 14.880 -4.754 0.469 1.00 74.50 108 ASP A N 1
ATOM 841 C CA . ASP A 1 108 ? 14.597 -4.610 -0.960 1.00 74.50 108 ASP A CA 1
ATOM 842 C C . ASP A 1 108 ? 15.258 -5.721 -1.794 1.00 74.50 108 ASP A C 1
ATOM 844 O O . ASP A 1 108 ? 15.430 -5.568 -3.001 1.00 74.50 108 ASP A O 1
ATOM 848 N N . GLY A 1 109 ? 15.655 -6.837 -1.190 1.00 65.00 109 GLY A N 1
ATOM 849 C CA . GLY A 1 109 ? 16.025 -8.033 -1.944 1.00 65.00 109 GLY A CA 1
ATOM 850 C C . GLY A 1 109 ? 14.771 -8.759 -2.424 1.00 65.00 109 GLY A C 1
ATOM 851 O O . GLY A 1 109 ? 13.753 -8.770 -1.728 1.00 65.00 109 GLY A O 1
ATOM 852 N N . LEU A 1 110 ? 14.833 -9.403 -3.591 1.00 58.59 110 LEU A N 1
ATOM 853 C CA . LEU A 1 110 ? 14.171 -10.705 -3.670 1.00 58.59 110 LEU A CA 1
ATOM 854 C C . LEU A 1 110 ? 14.868 -11.552 -2.605 1.00 58.59 110 LEU A C 1
ATOM 856 O O . LEU A 1 110 ? 16.077 -11.396 -2.426 1.00 58.59 110 LEU A O 1
ATOM 860 N N . VAL A 1 111 ? 14.127 -12.344 -1.833 1.00 52.38 111 VAL A N 1
ATOM 861 C CA . VAL A 1 111 ? 14.779 -13.353 -0.997 1.00 52.38 111 VAL A CA 1
ATOM 862 C C . VAL A 1 111 ? 15.558 -14.195 -1.993 1.00 52.38 111 VAL A C 1
ATOM 864 O O . VAL A 1 111 ? 14.948 -14.888 -2.803 1.00 52.38 111 VAL A O 1
ATOM 867 N N . ASP A 1 112 ? 16.873 -14.007 -2.041 1.00 43.12 112 ASP A N 1
ATOM 868 C CA . ASP A 1 112 ? 17.729 -14.908 -2.783 1.00 43.12 112 ASP A CA 1
ATOM 869 C C . ASP A 1 112 ? 17.482 -16.240 -2.085 1.00 43.12 112 ASP A C 1
ATOM 871 O O . ASP A 1 112 ? 17.674 -16.346 -0.869 1.00 43.12 112 ASP A O 1
ATOM 875 N N . GLU A 1 113 ? 16.897 -17.200 -2.801 1.00 46.09 113 GLU A N 1
ATOM 876 C CA . GLU A 1 113 ? 16.740 -18.563 -2.309 1.00 46.09 113 GLU A CA 1
ATOM 877 C C . GLU A 1 113 ? 18.143 -19.168 -2.212 1.00 46.09 113 GLU A C 1
ATOM 879 O O . GLU A 1 113 ? 18.525 -20.032 -2.994 1.00 46.09 113 GLU A O 1
ATOM 884 N N . THR A 1 114 ? 18.958 -18.704 -1.267 1.00 45.78 114 THR A N 1
ATOM 885 C CA . THR A 1 114 ? 20.085 -19.495 -0.816 1.00 45.78 114 THR A CA 1
ATOM 886 C C . THR A 1 114 ? 19.479 -20.661 -0.041 1.00 45.78 114 THR A C 1
ATOM 888 O O . THR A 1 114 ? 18.876 -20.500 1.022 1.00 45.78 114 THR A O 1
ATOM 891 N N . ASP A 1 115 ? 19.571 -21.828 -0.676 1.00 52.22 115 ASP A N 1
ATOM 892 C CA . ASP A 1 115 ? 19.157 -23.192 -0.317 1.00 52.22 115 ASP A CA 1
ATOM 893 C C . ASP A 1 115 ? 18.931 -23.519 1.178 1.00 52.22 115 ASP A C 1
ATOM 895 O O . ASP A 1 115 ? 18.084 -24.347 1.521 1.00 52.22 115 ASP A O 1
ATOM 899 N N . GLU A 1 116 ? 19.635 -22.867 2.102 1.00 52.59 116 GLU A N 1
ATOM 900 C CA . GLU A 1 116 ? 19.596 -23.157 3.537 1.00 52.59 116 GLU A CA 1
ATOM 901 C C . GLU A 1 116 ? 18.219 -22.939 4.181 1.00 52.59 116 GLU A C 1
ATOM 903 O O . GLU A 1 116 ? 17.791 -23.748 5.008 1.00 52.59 116 GLU A O 1
ATOM 908 N N . THR A 1 117 ? 17.464 -21.902 3.793 1.00 53.88 117 THR A N 1
ATOM 909 C CA . THR A 1 117 ? 16.140 -21.643 4.404 1.00 53.88 117 THR A CA 1
ATOM 910 C C . THR A 1 117 ? 15.055 -22.600 3.907 1.00 53.88 117 THR A C 1
ATOM 912 O O . THR A 1 117 ? 14.062 -22.829 4.607 1.00 53.88 117 THR A O 1
ATOM 915 N N . ARG A 1 118 ? 15.241 -23.184 2.716 1.00 52.75 118 ARG A N 1
ATOM 916 C CA . ARG A 1 118 ? 14.351 -24.202 2.144 1.00 52.75 118 ARG A CA 1
ATOM 917 C C . ARG A 1 118 ? 14.625 -25.572 2.767 1.00 52.75 118 ARG A C 1
ATOM 919 O O . ARG A 1 118 ? 13.668 -26.248 3.141 1.00 52.75 118 ARG A O 1
ATOM 926 N N . LEU A 1 119 ? 15.900 -25.918 2.975 1.00 49.38 119 LEU A N 1
ATOM 927 C CA . LEU A 1 119 ? 16.324 -27.114 3.713 1.00 49.38 119 LEU A CA 1
ATOM 928 C C . LEU A 1 119 ? 15.810 -27.096 5.155 1.00 49.38 119 LEU A C 1
ATOM 930 O O . LEU A 1 119 ? 15.111 -28.020 5.546 1.00 49.38 119 LEU A O 1
ATOM 934 N N . LEU A 1 120 ? 16.012 -26.012 5.911 1.00 54.19 120 LEU A N 1
ATOM 935 C CA . LEU A 1 120 ? 15.530 -25.909 7.299 1.00 54.19 120 LEU A CA 1
ATOM 936 C C . LEU A 1 120 ? 14.010 -26.104 7.447 1.00 54.19 120 LEU A C 1
ATOM 938 O O . LEU A 1 120 ? 13.554 -26.693 8.425 1.00 54.19 120 LEU A O 1
ATOM 942 N N . ARG A 1 121 ? 13.211 -25.647 6.474 1.00 56.28 121 ARG A N 1
ATOM 943 C CA . ARG A 1 121 ? 11.751 -25.858 6.470 1.00 56.28 121 ARG A CA 1
ATOM 944 C C . ARG A 1 121 ? 11.337 -27.258 6.013 1.00 56.28 121 ARG A C 1
ATOM 946 O O . ARG A 1 121 ? 10.245 -27.692 6.374 1.00 56.28 121 ARG A O 1
ATOM 953 N N . ALA A 1 122 ? 12.166 -27.942 5.227 1.00 52.84 122 ALA A N 1
ATOM 954 C CA . ALA A 1 122 ? 11.941 -29.327 4.822 1.00 52.84 122 ALA A CA 1
ATOM 955 C C . ALA A 1 122 ? 12.294 -30.314 5.946 1.00 52.84 122 ALA A C 1
ATOM 957 O O . ALA A 1 122 ? 11.575 -31.289 6.125 1.00 52.84 122 ALA A O 1
ATOM 958 N N . THR A 1 123 ? 13.329 -30.032 6.745 1.00 51.81 123 THR A N 1
ATOM 959 C CA . THR A 1 123 ? 13.787 -30.927 7.823 1.00 51.81 123 THR A CA 1
ATOM 960 C C . THR A 1 123 ? 12.959 -30.834 9.110 1.00 51.81 123 THR A C 1
ATOM 962 O O . THR A 1 123 ? 13.005 -31.740 9.927 1.00 51.81 123 THR A O 1
ATOM 965 N N . LEU A 1 124 ? 12.185 -29.761 9.314 1.00 54.12 124 LEU A N 1
ATOM 966 C CA . LEU A 1 124 ? 11.307 -29.588 10.489 1.00 54.12 124 LEU A CA 1
ATOM 967 C C . LEU A 1 124 ? 9.898 -30.186 10.299 1.00 54.12 124 LEU A C 1
ATOM 969 O O . LEU A 1 124 ? 8.981 -29.856 11.050 1.00 54.12 124 LEU A O 1
ATOM 973 N N . LYS A 1 125 ? 9.705 -31.010 9.262 1.00 50.12 125 LYS A N 1
ATOM 974 C CA . LYS A 1 125 ? 8.430 -31.672 8.949 1.00 50.12 125 LYS A CA 1
ATOM 975 C C . LYS A 1 125 ? 8.387 -33.166 9.284 1.00 50.12 125 LYS A C 1
ATOM 977 O O . LYS A 1 125 ? 7.396 -33.798 8.923 1.00 50.12 125 LYS A O 1
ATOM 982 N N . ASP A 1 126 ? 9.380 -33.659 10.019 1.00 44.12 126 ASP A N 1
ATOM 983 C CA . ASP A 1 126 ? 9.389 -34.990 10.637 1.00 44.12 126 ASP A CA 1
ATOM 984 C C . ASP A 1 126 ? 9.344 -34.884 12.169 1.00 44.12 126 ASP A C 1
ATOM 986 O O . ASP A 1 126 ? 10.124 -34.078 12.735 1.00 44.12 126 ASP A O 1
#

InterPro domains:
  IPR008146 Glutamine synthetase, catalytic domain [PS51987] (1-126)
  IPR014746 Glutamine synthetase/guanido kinase, catalytic domain [SSF55931] (6-105)
  IPR050292 Glutamine Synthetase [PTHR20852] (2-103)

Radius of gyration: 16.07 Å; Cα contacts (8 Å, |Δi|>4): 193; chains: 1; bounding box: 36×47×34 Å

Solvent-accessible surface area (backbon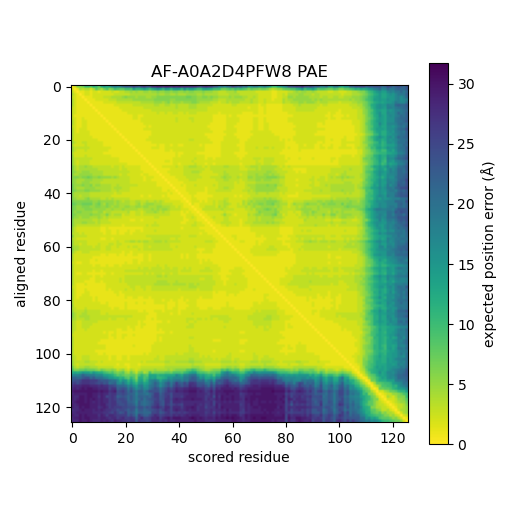e atoms only — not comparable to full-atom values): 6966 Å² total; per-residue (Å²): 120,62,27,67,35,90,63,7,40,59,53,46,53,53,34,51,57,41,47,57,72,28,45,70,42,50,42,31,41,18,21,90,64,56,30,62,69,39,55,80,58,27,67,50,49,93,64,20,18,43,74,86,55,78,42,70,35,70,62,34,60,45,26,31,29,25,29,45,57,65,28,67,72,67,28,25,49,65,72,43,78,66,68,60,35,96,73,33,52,68,66,51,42,52,50,53,50,42,40,30,55,71,70,60,58,78,62,70,64,74,83,74,82,61,63,64,67,60,49,58,62,60,66,70,73,116

Organism: Micrurus surinamensis (NCBI:txid129470)

Foldseek 3Di:
DLQADQLNLVLQVLLLVLCQQALQLLCLQQAPNGNPVLCVPQVLPDLHHHSVHAAEDEVRSHHQKYDDVVCVVRNGDHIDGPSRDPRGDVVSNVVVSCCRSPVVDGDHDPPPPPVPVVVVVVVVPD

Secondary structure (DSSP, 8-state):
-GGGSTTTHHHHHHHHHHHHTTHHHHHHHTSTTTTTTGGGT-BS-TT--BSS---EEET-TTSSEEE-HHHHHHT-S--EE----TT--HHHHHHHHHHHHTS---SSS-----THHHHHHHHTT-

Nearest PDB structures (foldseek):
  8ecy-assembly1_A  TM=9.721E-01  e=8.819E-16  Bos taurus
  2uu7-assembly1_F  TM=9.948E-01  e=3.345E-15  Canis lupus familiaris
  2qc8-assembly1_H  TM=1.000E+00  e=1.118E-14  Homo sapiens
  7evt-assembly1_H  TM=9.793E-01  e=1.636E-14  Homo sapiens
  7cpr-assembly1_E  TM=9.833E-01  e=1.796E-12  Drosophila melanogaster